Protein AF-A0A947A0S6-F1 (afdb_monomer)

Structure (mmCIF, N/CA/C/O backbone):
data_AF-A0A947A0S6-F1
#
_entry.id   AF-A0A947A0S6-F1
#
loop_
_atom_site.group_PDB
_atom_site.id
_atom_site.type_symbol
_atom_site.label_atom_id
_atom_site.label_alt_id
_atom_site.label_comp_id
_atom_site.label_asym_id
_atom_site.label_entity_id
_atom_site.label_seq_id
_atom_site.pdbx_PDB_ins_code
_atom_site.Cartn_x
_atom_site.Cartn_y
_atom_site.Cartn_z
_atom_site.occupancy
_atom_site.B_iso_or_equiv
_atom_site.auth_seq_id
_atom_site.auth_comp_id
_atom_site.auth_asym_id
_atom_site.auth_atom_id
_atom_site.pdbx_PDB_model_num
ATOM 1 N N . MET A 1 1 ? 12.917 -1.254 -5.433 1.00 55.81 1 MET A N 1
ATOM 2 C CA . MET A 1 1 ? 14.258 -1.723 -5.850 1.00 55.81 1 MET A CA 1
ATOM 3 C C . MET A 1 1 ? 14.938 -2.630 -4.826 1.00 55.81 1 MET A C 1
ATOM 5 O O . MET A 1 1 ? 15.355 -3.704 -5.226 1.00 55.81 1 MET A O 1
ATOM 9 N N . ILE A 1 2 ? 15.066 -2.259 -3.541 1.00 61.59 2 ILE A N 1
ATOM 10 C CA . ILE A 1 2 ? 15.720 -3.138 -2.542 1.00 61.59 2 ILE A CA 1
ATOM 11 C C . ILE A 1 2 ? 14.795 -4.295 -2.119 1.00 61.59 2 ILE A C 1
ATOM 13 O O . ILE A 1 2 ? 15.191 -5.450 -2.213 1.00 61.59 2 ILE A O 1
ATOM 17 N N . LEU A 1 3 ? 13.533 -4.015 -1.760 1.00 56.19 3 LEU A N 1
ATOM 18 C CA . LEU A 1 3 ? 12.574 -5.068 -1.379 1.00 56.19 3 LEU A CA 1
ATOM 19 C C . LEU A 1 3 ? 12.205 -6.014 -2.533 1.00 56.19 3 LEU A C 1
ATOM 21 O O . LEU A 1 3 ? 12.063 -7.208 -2.310 1.00 56.19 3 LEU A O 1
ATOM 25 N N . SER A 1 4 ? 12.123 -5.513 -3.768 1.00 56.34 4 SER A N 1
ATOM 26 C CA . SER A 1 4 ? 11.862 -6.334 -4.964 1.00 56.34 4 SER A CA 1
ATOM 27 C C . SER A 1 4 ? 13.005 -7.303 -5.302 1.00 56.34 4 SER A C 1
ATOM 29 O O . SER A 1 4 ? 12.794 -8.274 -6.009 1.00 56.34 4 SER A O 1
ATOM 31 N N . LYS A 1 5 ? 14.230 -7.066 -4.807 1.00 61.28 5 LYS A N 1
ATOM 32 C CA . LYS A 1 5 ? 15.344 -8.026 -4.938 1.00 61.28 5 LYS A CA 1
ATOM 33 C C . LYS A 1 5 ? 15.332 -9.106 -3.852 1.00 61.28 5 LYS A C 1
ATOM 35 O O . LYS A 1 5 ? 15.970 -10.136 -4.024 1.00 61.28 5 LYS A O 1
ATOM 40 N N . LEU A 1 6 ? 14.646 -8.851 -2.738 1.00 57.22 6 LEU A N 1
ATOM 41 C CA . LEU A 1 6 ? 14.537 -9.766 -1.598 1.00 57.22 6 LEU A CA 1
ATOM 42 C C . LEU A 1 6 ? 13.263 -10.619 -1.655 1.00 57.22 6 LEU A C 1
ATOM 44 O O . LEU A 1 6 ? 13.208 -11.676 -1.035 1.00 57.22 6 LEU A O 1
ATOM 48 N N . LEU A 1 7 ? 12.253 -10.171 -2.403 1.00 61.28 7 LEU A N 1
ATOM 49 C CA . LEU A 1 7 ? 10.992 -10.872 -2.601 1.00 61.28 7 LEU A CA 1
ATOM 50 C C . LEU A 1 7 ? 10.858 -11.258 -4.078 1.00 61.28 7 LEU A C 1
ATOM 52 O O . LEU A 1 7 ? 10.574 -10.381 -4.892 1.00 61.28 7 LEU A O 1
ATOM 56 N N . PRO A 1 8 ? 11.020 -12.546 -4.435 1.00 62.31 8 PRO A N 1
ATOM 57 C CA . PRO A 1 8 ? 10.913 -12.997 -5.823 1.00 62.31 8 PRO A CA 1
ATOM 58 C C . PRO A 1 8 ? 9.522 -12.770 -6.435 1.00 62.31 8 PRO A C 1
ATOM 60 O O . PRO A 1 8 ? 9.405 -12.788 -7.650 1.00 62.31 8 PRO A O 1
ATOM 63 N N . GLY A 1 9 ? 8.497 -12.519 -5.611 1.00 67.31 9 GLY A N 1
ATOM 64 C CA . GLY A 1 9 ? 7.126 -12.252 -6.051 1.00 67.31 9 GLY A CA 1
ATOM 65 C C . GLY A 1 9 ? 6.766 -10.778 -6.259 1.00 67.31 9 GLY A C 1
ATOM 66 O O . GLY A 1 9 ? 5.581 -10.470 -6.321 1.00 67.31 9 GLY A O 1
ATOM 67 N N . VAL A 1 10 ? 7.733 -9.849 -6.287 1.00 73.75 10 VAL A N 1
ATOM 68 C CA . VAL A 1 10 ? 7.479 -8.430 -6.607 1.00 73.75 10 VAL A CA 1
ATOM 69 C C . VAL A 1 10 ? 8.462 -7.948 -7.664 1.00 73.75 10 VAL A C 1
ATOM 71 O O . VAL A 1 10 ? 9.646 -7.750 -7.382 1.00 73.75 10 VAL A O 1
ATOM 74 N N . SER A 1 11 ? 7.962 -7.703 -8.872 1.00 79.88 11 SER A N 1
ATOM 75 C CA . SER A 1 11 ? 8.773 -7.281 -10.013 1.00 79.88 11 SER A CA 1
ATOM 76 C C . SER A 1 11 ? 8.524 -5.814 -10.371 1.00 79.88 11 SER A C 1
ATOM 78 O O . SER A 1 11 ? 7.411 -5.302 -10.269 1.00 79.88 11 SER A O 1
ATOM 80 N N . VAL A 1 12 ? 9.599 -5.114 -10.739 1.00 83.62 12 VAL A N 1
ATOM 81 C CA . VAL A 1 12 ? 9.567 -3.744 -11.267 1.00 83.62 12 VAL A CA 1
ATOM 82 C C . VAL A 1 12 ? 10.522 -3.705 -12.453 1.00 83.62 12 VAL A C 1
ATOM 84 O O . VAL A 1 12 ? 11.726 -3.886 -12.270 1.00 83.62 12 VAL A O 1
ATOM 87 N N . GLU A 1 13 ? 9.996 -3.484 -13.653 1.00 84.00 13 GLU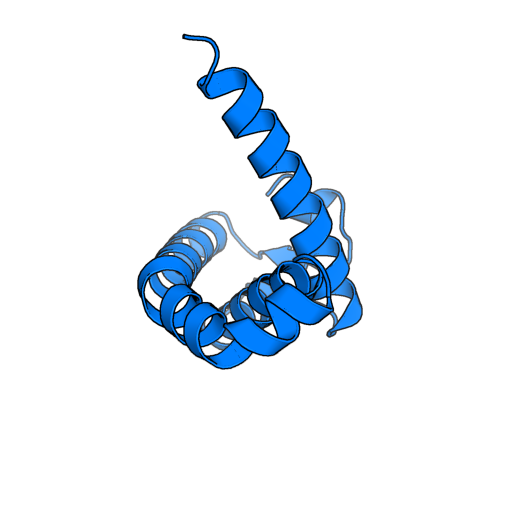 A N 1
ATOM 88 C CA . GLU A 1 13 ? 10.742 -3.670 -14.907 1.00 84.00 13 GLU A CA 1
ATOM 89 C C . GLU A 1 13 ? 11.851 -2.635 -15.134 1.00 84.00 13 GLU A C 1
ATOM 91 O O . GLU A 1 13 ? 12.897 -2.953 -15.699 1.00 84.00 13 GLU A O 1
ATOM 96 N N . SER A 1 14 ? 11.655 -1.387 -14.694 1.00 86.12 14 SER A N 1
ATOM 97 C CA . SER A 1 14 ? 12.610 -0.306 -14.952 1.00 86.12 14 SER A CA 1
ATOM 98 C C . SER A 1 14 ? 12.670 0.734 -13.832 1.00 86.12 14 SER A C 1
ATOM 100 O O . SER A 1 14 ? 11.770 0.842 -12.995 1.00 86.12 14 SER A O 1
ATOM 102 N N . TYR A 1 15 ? 13.733 1.547 -13.830 1.00 85.38 15 TYR A N 1
ATOM 103 C CA . TYR A 1 15 ? 13.858 2.692 -12.921 1.00 85.38 15 TYR A CA 1
ATOM 104 C C . TYR A 1 15 ? 12.704 3.693 -13.096 1.00 85.38 15 TYR A C 1
ATOM 106 O O . TYR A 1 15 ? 12.158 4.186 -12.111 1.00 85.38 15 TYR A O 1
ATOM 114 N N . TRP A 1 16 ? 12.279 3.931 -14.339 1.00 88.62 16 TRP A N 1
ATOM 115 C CA . TRP A 1 16 ? 11.127 4.782 -14.637 1.00 88.62 16 TRP A CA 1
ATOM 116 C C . TRP A 1 16 ? 9.825 4.198 -14.091 1.00 88.62 16 TRP A C 1
ATOM 118 O O . TRP A 1 16 ? 9.048 4.919 -13.467 1.00 88.62 16 TRP A O 1
ATOM 128 N N . THR A 1 17 ? 9.629 2.885 -14.226 1.00 88.06 17 THR A N 1
ATOM 129 C CA . THR A 1 17 ? 8.481 2.191 -13.633 1.00 88.06 17 THR A CA 1
ATOM 130 C C . THR A 1 17 ? 8.477 2.343 -12.115 1.00 88.06 17 THR A C 1
ATOM 132 O O . THR A 1 17 ? 7.440 2.647 -11.540 1.00 88.06 17 THR A O 1
ATOM 135 N N . ALA A 1 18 ? 9.635 2.241 -11.453 1.00 87.00 18 ALA A N 1
ATOM 136 C CA . ALA A 1 18 ? 9.735 2.427 -10.005 1.00 87.00 18 ALA A CA 1
ATOM 137 C C . ALA A 1 18 ? 9.278 3.823 -9.541 1.00 87.00 18 ALA A C 1
ATOM 139 O O . ALA A 1 18 ? 8.621 3.935 -8.505 1.00 87.00 18 ALA A O 1
ATOM 140 N N . ILE A 1 19 ? 9.599 4.874 -10.304 1.00 90.81 19 ILE A N 1
ATOM 141 C CA . ILE A 1 19 ? 9.143 6.244 -10.019 1.00 90.81 19 ILE A CA 1
ATOM 142 C C . ILE A 1 19 ? 7.621 6.341 -10.155 1.00 90.81 19 ILE A C 1
ATOM 144 O O . ILE A 1 19 ? 6.961 6.890 -9.273 1.00 90.81 19 ILE A O 1
ATOM 148 N N . ILE A 1 20 ? 7.058 5.774 -11.226 1.00 92.12 20 ILE A N 1
ATOM 149 C CA . ILE A 1 20 ? 5.608 5.773 -11.462 1.00 92.12 20 ILE A CA 1
ATOM 150 C C . ILE A 1 20 ? 4.885 5.001 -10.351 1.00 92.12 20 ILE A C 1
ATOM 152 O O . ILE A 1 20 ? 3.920 5.511 -9.787 1.00 92.12 20 ILE A O 1
ATOM 156 N N . VAL A 1 21 ? 5.387 3.822 -9.967 1.00 90.25 21 VAL A N 1
ATOM 157 C CA . VAL A 1 21 ? 4.860 3.037 -8.839 1.00 90.25 21 VAL A CA 1
ATOM 158 C C . VAL A 1 21 ? 4.877 3.851 -7.553 1.00 90.25 21 VAL A C 1
ATOM 160 O O . VAL A 1 21 ? 3.872 3.896 -6.849 1.00 90.25 21 VAL A O 1
ATOM 163 N N . ALA A 1 22 ? 5.994 4.513 -7.238 1.00 89.62 22 ALA A N 1
ATOM 164 C CA . ALA A 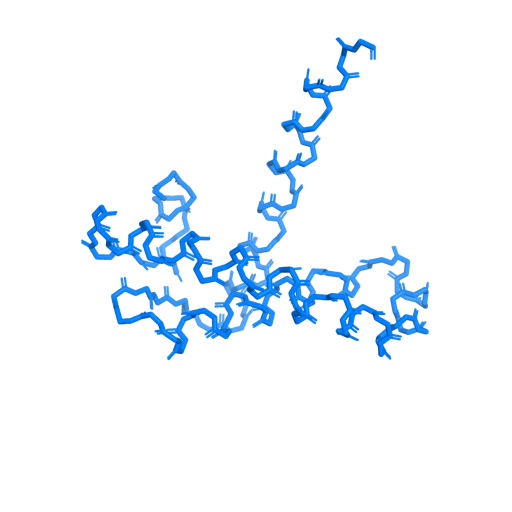1 22 ? 6.099 5.330 -6.034 1.00 89.62 22 ALA A CA 1
ATOM 165 C C . ALA A 1 22 ? 5.068 6.471 -6.026 1.00 89.62 22 ALA A C 1
ATOM 167 O O . ALA A 1 22 ? 4.438 6.714 -4.997 1.00 89.62 22 ALA A O 1
ATOM 168 N N . LEU A 1 23 ? 4.851 7.124 -7.172 1.00 93.94 23 LEU A N 1
ATOM 169 C CA . LEU A 1 23 ? 3.860 8.188 -7.322 1.00 93.94 23 LEU A CA 1
ATOM 170 C C . LEU A 1 23 ? 2.424 7.667 -7.155 1.00 93.94 23 LEU A C 1
ATOM 172 O O . LEU A 1 23 ? 1.641 8.248 -6.403 1.00 93.94 23 LEU A O 1
ATOM 176 N N . VAL A 1 24 ? 2.087 6.553 -7.809 1.00 94.25 24 VAL A N 1
ATOM 177 C CA . VAL A 1 24 ? 0.760 5.925 -7.704 1.00 94.25 24 VAL A CA 1
ATOM 178 C C . VAL A 1 24 ? 0.500 5.452 -6.278 1.00 94.25 24 VAL A C 1
ATOM 180 O O . VAL A 1 24 ? -0.551 5.749 -5.714 1.00 94.25 24 VAL A O 1
ATOM 183 N N . LEU A 1 25 ? 1.469 4.786 -5.647 1.00 91.38 25 LEU A N 1
ATOM 184 C CA . LEU A 1 25 ? 1.360 4.378 -4.249 1.00 91.38 25 LEU A CA 1
ATOM 185 C C . LEU A 1 25 ? 1.194 5.581 -3.322 1.00 91.38 25 LEU A C 1
ATOM 187 O O . LEU A 1 25 ? 0.387 5.506 -2.398 1.00 91.38 25 LEU A O 1
ATOM 191 N N . ALA A 1 26 ? 1.913 6.684 -3.541 1.00 92.94 26 ALA A N 1
ATOM 192 C CA . ALA A 1 26 ? 1.741 7.895 -2.742 1.00 92.94 26 ALA A CA 1
ATOM 193 C C . ALA A 1 26 ? 0.306 8.436 -2.853 1.00 92.94 26 ALA A C 1
ATOM 195 O O . ALA A 1 26 ? -0.319 8.731 -1.835 1.00 92.94 26 ALA A O 1
ATOM 196 N N . LEU A 1 27 ? -0.248 8.474 -4.068 1.00 96.06 27 LEU A N 1
ATOM 197 C CA . LEU A 1 27 ? -1.620 8.919 -4.311 1.00 96.06 27 LEU A CA 1
ATOM 198 C C . LEU A 1 27 ? -2.656 7.991 -3.655 1.00 96.06 27 LEU A C 1
ATOM 200 O O . LEU A 1 27 ? -3.563 8.457 -2.966 1.00 96.06 27 LEU A O 1
ATOM 204 N N . LEU A 1 28 ? -2.500 6.674 -3.810 1.00 95.12 28 LEU A N 1
ATOM 205 C CA . LEU A 1 28 ? -3.384 5.688 -3.184 1.00 95.12 28 LEU A CA 1
ATOM 206 C C . LEU A 1 28 ? -3.307 5.756 -1.652 1.00 95.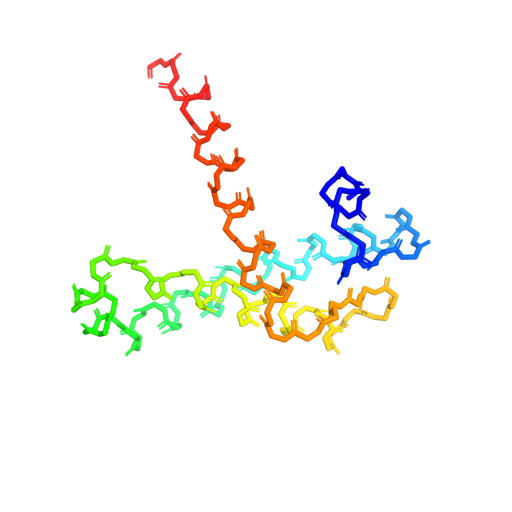12 28 LEU A C 1
ATOM 208 O O . LEU A 1 28 ? -4.332 5.695 -0.976 1.00 95.12 28 LEU A O 1
ATOM 212 N N . ASN A 1 29 ? -2.114 5.940 -1.085 1.00 92.75 29 ASN A N 1
ATOM 213 C CA . ASN A 1 29 ? -1.957 6.123 0.357 1.00 92.75 29 ASN A CA 1
ATOM 214 C C . ASN A 1 29 ? -2.575 7.435 0.855 1.00 92.75 29 ASN A C 1
ATOM 216 O O . ASN A 1 29 ? -3.044 7.483 1.987 1.00 92.75 29 ASN A O 1
ATOM 220 N N . PHE A 1 30 ? -2.589 8.485 0.034 1.00 94.62 30 PHE A N 1
ATOM 221 C CA . PHE A 1 30 ? -3.191 9.764 0.400 1.00 94.62 30 PHE A CA 1
ATOM 222 C C . PHE A 1 30 ? -4.726 9.726 0.346 1.00 94.62 30 PHE A C 1
ATOM 224 O O . PHE A 1 30 ? -5.379 10.269 1.231 1.00 94.62 30 PHE A O 1
ATOM 231 N N . ILE A 1 31 ? -5.304 9.066 -0.663 1.00 94.38 31 ILE A N 1
ATOM 232 C CA . ILE A 1 31 ? -6.754 9.101 -0.920 1.00 94.38 31 ILE A CA 1
ATOM 233 C C . ILE A 1 31 ? -7.455 7.833 -0.430 1.00 94.38 31 ILE A C 1
ATOM 235 O O . ILE A 1 31 ? -8.441 7.901 0.300 1.00 94.38 31 ILE A O 1
ATOM 239 N N . VAL A 1 32 ? -6.963 6.663 -0.835 1.00 95.56 32 VAL A N 1
ATOM 240 C CA . VAL A 1 32 ? -7.653 5.380 -0.632 1.00 95.56 32 VAL A CA 1
ATOM 241 C C . VAL A 1 32 ? -7.446 4.864 0.787 1.00 95.56 32 VAL A C 1
ATOM 243 O O . VAL A 1 32 ? -8.395 4.402 1.419 1.00 95.56 32 VAL A O 1
ATOM 246 N N . LYS A 1 33 ? -6.227 4.975 1.328 1.00 93.06 33 LYS A N 1
ATOM 247 C CA . LYS A 1 33 ? -5.915 4.461 2.670 1.00 93.06 33 LYS A CA 1
ATOM 248 C C . LYS A 1 33 ? -6.793 5.055 3.777 1.00 93.06 33 LYS A C 1
ATOM 250 O O . LYS A 1 33 ? -7.301 4.257 4.562 1.00 93.06 33 LYS A O 1
ATOM 255 N N . PRO A 1 34 ? -7.031 6.381 3.866 1.00 92.50 34 PRO A N 1
ATOM 256 C CA . PRO A 1 34 ? -7.901 6.941 4.902 1.00 92.50 34 PRO A CA 1
ATOM 257 C C . PRO A 1 34 ? -9.330 6.401 4.824 1.00 92.50 34 PRO A C 1
ATOM 259 O O . PRO A 1 34 ? -9.925 6.092 5.853 1.00 92.50 34 PRO A O 1
ATOM 262 N N . ILE A 1 35 ? -9.854 6.231 3.606 1.00 96.31 35 ILE A N 1
ATOM 263 C CA . ILE A 1 35 ? -11.196 5.691 3.373 1.00 96.31 35 ILE A CA 1
ATOM 264 C C . ILE A 1 35 ? -11.260 4.235 3.840 1.00 96.31 35 ILE A C 1
ATOM 266 O O . ILE A 1 35 ? -12.143 3.881 4.617 1.00 96.31 35 ILE A O 1
ATOM 270 N N . LEU A 1 36 ? -10.301 3.401 3.422 1.00 95.06 36 LEU A N 1
ATOM 271 C CA . LEU A 1 36 ? -10.246 1.999 3.837 1.00 95.06 36 LEU A CA 1
ATOM 272 C C . LEU A 1 36 ? -10.121 1.871 5.355 1.00 95.06 36 LEU A C 1
ATOM 274 O O . LEU A 1 36 ? -10.884 1.124 5.954 1.00 95.06 36 LEU A O 1
ATOM 278 N N . VAL A 1 37 ? -9.224 2.635 5.984 1.00 94.06 37 VAL A N 1
ATOM 279 C CA . VAL A 1 37 ? -9.037 2.614 7.443 1.00 94.06 37 VAL A CA 1
ATOM 280 C C . VAL A 1 37 ? -10.311 3.021 8.174 1.00 94.06 37 VAL A C 1
ATOM 282 O O . VAL A 1 37 ? -10.653 2.387 9.168 1.00 94.06 37 VAL A O 1
ATOM 285 N N . LEU A 1 38 ? -11.021 4.044 7.691 1.00 95.25 38 LEU A N 1
ATOM 286 C CA . LEU A 1 38 ? -12.274 4.493 8.295 1.00 95.25 38 LEU A CA 1
ATOM 287 C C . LEU A 1 38 ? -13.357 3.410 8.210 1.00 95.25 38 LEU A C 1
ATOM 289 O O . LEU A 1 38 ? -14.027 3.131 9.202 1.00 95.25 38 LEU A O 1
ATOM 293 N N . LEU A 1 39 ? -13.497 2.771 7.046 1.00 95.19 39 LEU A N 1
ATOM 294 C CA . LEU A 1 39 ? -14.478 1.706 6.827 1.00 95.19 39 LEU A CA 1
ATOM 295 C C . LEU A 1 39 ? -14.146 0.440 7.622 1.00 95.19 39 LEU A C 1
ATOM 297 O O . LEU A 1 39 ? -15.042 -0.242 8.115 1.00 95.19 39 LEU A O 1
ATOM 301 N N . THR A 1 40 ? -12.862 0.120 7.762 1.00 94.06 40 THR A N 1
ATOM 302 C CA . THR A 1 40 ? -12.416 -1.111 8.420 1.00 94.06 40 THR A CA 1
ATOM 303 C C . THR A 1 40 ? -12.118 -0.895 9.897 1.00 94.06 40 THR A C 1
ATOM 305 O O . THR A 1 40 ? -11.734 -1.845 10.569 1.00 94.06 40 THR A O 1
ATOM 308 N N . LEU A 1 41 ? -12.311 0.317 10.426 1.00 93.88 41 LEU A N 1
ATOM 309 C CA . LEU A 1 41 ? -11.963 0.710 11.791 1.00 93.88 41 LEU A CA 1
ATOM 310 C C . LEU A 1 41 ? -12.463 -0.270 12.872 1.00 93.88 41 LEU A C 1
ATOM 312 O O . LEU A 1 41 ? -11.650 -0.642 13.719 1.00 93.88 41 LEU A O 1
ATOM 316 N N . PRO A 1 42 ? -13.714 -0.783 12.836 1.00 90.75 42 PRO A N 1
ATOM 317 C CA . PRO A 1 42 ? -14.174 -1.769 13.816 1.00 90.75 42 PRO A CA 1
ATOM 318 C C . PRO A 1 42 ? -13.352 -3.061 13.766 1.00 90.75 42 PRO A C 1
ATOM 320 O O . PRO A 1 42 ? -12.902 -3.559 14.793 1.00 90.75 42 PRO A O 1
ATOM 323 N N . VAL A 1 43 ? -13.094 -3.575 12.562 1.00 94.69 43 VAL A N 1
ATOM 324 C CA . VAL A 1 43 ? -12.297 -4.791 12.344 1.00 94.69 43 VAL A CA 1
ATOM 325 C C . VAL A 1 43 ? -10.834 -4.551 12.707 1.00 94.69 43 VAL A C 1
ATOM 327 O O . VAL A 1 43 ? -10.196 -5.402 13.323 1.00 94.69 43 VAL A O 1
ATOM 330 N N . THR A 1 44 ? -10.296 -3.377 12.383 1.00 92.06 44 THR A N 1
ATOM 331 C CA . THR A 1 44 ? -8.942 -2.969 12.759 1.00 92.06 44 THR A CA 1
ATOM 332 C C . THR A 1 44 ? -8.779 -2.982 14.277 1.00 92.06 44 THR A C 1
ATOM 334 O O . THR A 1 44 ? -7.784 -3.504 14.765 1.00 92.06 44 THR A O 1
ATOM 337 N N . ILE A 1 45 ? -9.764 -2.490 15.033 1.00 93.06 45 ILE A N 1
ATOM 338 C CA . ILE A 1 45 ? -9.738 -2.535 16.502 1.00 93.06 45 ILE A CA 1
ATOM 339 C C . ILE A 1 45 ? -9.856 -3.979 17.006 1.00 93.06 45 ILE A C 1
ATOM 341 O O . ILE A 1 45 ? -9.056 -4.394 17.841 1.00 93.06 45 ILE A O 1
ATOM 345 N N . LEU A 1 46 ? -10.793 -4.768 16.465 1.00 95.25 46 LEU A N 1
ATOM 346 C CA . LEU A 1 46 ? -10.985 -6.174 16.851 1.00 95.25 46 LEU A CA 1
ATOM 347 C C . LEU A 1 46 ? -9.741 -7.038 16.596 1.00 95.25 46 LEU A C 1
ATOM 349 O O . LEU A 1 46 ? -9.466 -7.971 17.342 1.00 95.25 46 LEU A O 1
ATOM 353 N N . THR A 1 47 ? -8.982 -6.715 15.550 1.00 91.38 47 THR A N 1
ATOM 354 C CA . THR A 1 47 ? -7.740 -7.405 15.173 1.00 91.38 47 THR A CA 1
ATOM 355 C C . THR A 1 47 ? -6.484 -6.754 15.761 1.00 91.38 47 THR A C 1
ATOM 357 O O . THR A 1 47 ? -5.376 -7.117 15.371 1.00 91.38 47 THR A O 1
ATOM 360 N N . LEU A 1 48 ? -6.632 -5.785 16.675 1.00 90.06 48 LEU A N 1
ATOM 361 C CA . LEU A 1 48 ? -5.528 -5.051 17.312 1.00 90.06 48 LEU A CA 1
ATOM 362 C C . LEU A 1 48 ? -4.545 -4.420 16.305 1.00 90.06 48 LEU A C 1
ATOM 364 O O . LEU A 1 48 ? -3.337 -4.380 16.523 1.00 90.06 48 LEU A O 1
ATOM 368 N N . GLY A 1 49 ? -5.056 -3.939 15.172 1.00 84.75 49 GLY A N 1
ATOM 369 C CA . GLY A 1 49 ? -4.267 -3.311 14.114 1.00 84.75 49 GLY A CA 1
ATOM 370 C C . GLY A 1 49 ? -3.728 -4.274 13.054 1.00 84.75 49 GLY A C 1
ATOM 371 O O . GLY A 1 49 ? -3.215 -3.801 12.041 1.00 84.75 49 GLY A O 1
ATOM 372 N N . LEU A 1 50 ? -3.893 -5.596 13.202 1.00 85.75 50 LEU A N 1
ATOM 373 C CA . LEU A 1 50 ? -3.421 -6.573 12.207 1.00 85.75 50 LEU A CA 1
ATOM 374 C C . LEU A 1 50 ? -4.067 -6.346 10.829 1.00 85.75 50 LEU A C 1
ATOM 376 O O . LEU A 1 50 ? -3.418 -6.515 9.797 1.00 85.75 50 LEU A O 1
ATOM 380 N N . PHE A 1 51 ? -5.323 -5.887 10.798 1.00 88.81 51 PHE A N 1
ATOM 381 C CA . PHE A 1 51 ? -6.028 -5.594 9.548 1.00 88.81 51 PHE A CA 1
ATOM 382 C C . PHE A 1 51 ? -5.377 -4.467 8.721 1.00 88.81 51 PHE A C 1
ATOM 384 O O . PHE A 1 51 ? -5.571 -4.403 7.508 1.00 88.81 51 PHE A O 1
ATOM 391 N N . LEU A 1 52 ? -4.534 -3.618 9.323 1.00 88.31 52 LEU A N 1
ATOM 392 C CA . LEU A 1 52 ? -3.780 -2.599 8.582 1.00 88.31 52 LEU A CA 1
ATOM 393 C C . LEU A 1 52 ? -2.821 -3.213 7.548 1.00 88.31 52 LEU A C 1
ATOM 395 O O . LEU A 1 52 ? -2.581 -2.603 6.505 1.00 88.31 52 LEU A O 1
ATOM 399 N N . LEU A 1 53 ? -2.311 -4.426 7.796 1.00 86.62 53 LEU A N 1
ATOM 400 C CA . LEU A 1 53 ? -1.498 -5.166 6.824 1.00 86.62 53 LEU A CA 1
ATOM 401 C C . LEU A 1 53 ? -2.310 -5.499 5.570 1.00 86.62 53 LEU A C 1
ATOM 403 O O . LEU A 1 53 ? -1.837 -5.316 4.451 1.00 86.62 53 LEU A O 1
ATOM 407 N N . VAL A 1 54 ? -3.566 -5.907 5.760 1.00 88.00 54 VAL A N 1
ATOM 408 C CA . VAL A 1 54 ? -4.491 -6.208 4.662 1.00 88.00 54 VAL A CA 1
ATOM 409 C C . VAL A 1 54 ? -4.779 -4.947 3.849 1.00 88.00 54 VAL A C 1
ATOM 411 O O . VAL A 1 54 ? -4.719 -4.991 2.625 1.00 88.00 54 VAL A O 1
ATOM 414 N N . ILE A 1 55 ? -5.001 -3.801 4.502 1.00 91.00 55 ILE A N 1
ATOM 415 C CA . ILE A 1 55 ? -5.199 -2.513 3.813 1.00 91.00 55 ILE A CA 1
ATOM 416 C C . ILE A 1 55 ? -3.979 -2.151 2.959 1.00 91.00 55 ILE A C 1
ATOM 418 O O . ILE A 1 55 ? -4.123 -1.776 1.796 1.00 91.00 55 ILE A O 1
ATOM 422 N N . ASN A 1 56 ? -2.772 -2.279 3.516 1.00 89.12 56 ASN A N 1
ATOM 423 C CA . ASN A 1 56 ? -1.544 -2.005 2.774 1.00 89.12 56 ASN A CA 1
ATOM 424 C C . ASN A 1 56 ? -1.401 -2.957 1.569 1.00 89.12 56 ASN A C 1
ATOM 426 O O . ASN A 1 56 ? -1.077 -2.497 0.476 1.00 89.12 56 ASN A O 1
ATOM 430 N N . ALA A 1 57 ? -1.689 -4.253 1.739 1.00 89.00 57 ALA A N 1
ATOM 431 C CA . ALA A 1 57 ? -1.673 -5.235 0.654 1.00 89.00 57 ALA A CA 1
ATOM 432 C C . ALA A 1 57 ? -2.691 -4.904 -0.454 1.00 89.00 57 ALA A C 1
ATOM 434 O O . ALA A 1 57 ? -2.345 -4.983 -1.630 1.00 89.00 57 ALA A O 1
ATOM 435 N N . ILE A 1 58 ? -3.903 -4.461 -0.094 1.00 91.19 58 ILE A N 1
ATOM 436 C CA . ILE A 1 58 ? -4.924 -4.006 -1.053 1.00 91.19 58 ILE A CA 1
ATOM 437 C C . ILE A 1 58 ? -4.398 -2.826 -1.875 1.00 91.19 58 ILE A C 1
ATOM 439 O O . ILE A 1 58 ? -4.508 -2.837 -3.096 1.00 91.19 58 ILE A O 1
ATOM 443 N N . ILE A 1 59 ? -3.782 -1.830 -1.234 1.00 91.75 59 ILE A N 1
ATOM 444 C CA . ILE A 1 59 ? -3.220 -0.659 -1.929 1.00 91.75 59 ILE A CA 1
ATOM 445 C C . ILE A 1 59 ? -2.119 -1.068 -2.915 1.00 91.75 59 ILE A C 1
ATOM 447 O O . ILE A 1 59 ? -2.048 -0.537 -4.021 1.00 91.75 59 ILE A O 1
ATOM 451 N N . ILE A 1 60 ? -1.274 -2.023 -2.527 1.00 89.19 60 ILE A N 1
ATOM 452 C CA . ILE A 1 60 ? -0.225 -2.567 -3.393 1.00 89.19 60 ILE A CA 1
ATOM 453 C C . ILE A 1 60 ? -0.837 -3.284 -4.602 1.00 89.19 60 ILE A C 1
ATOM 455 O O . ILE A 1 60 ? -0.408 -3.037 -5.725 1.00 89.19 60 ILE A O 1
ATOM 459 N N . PHE A 1 61 ? -1.876 -4.095 -4.389 1.00 88.75 61 PHE A N 1
ATOM 460 C CA . PHE A 1 61 ? -2.619 -4.758 -5.466 1.00 88.75 61 PHE A CA 1
ATOM 461 C C . PHE A 1 61 ? -3.311 -3.776 -6.412 1.00 88.75 61 PHE A C 1
ATOM 463 O O . PHE A 1 61 ? -3.365 -3.992 -7.619 1.00 88.75 61 PHE A O 1
ATOM 470 N N . MET A 1 62 ? -3.828 -2.671 -5.879 1.00 90.75 62 MET A N 1
ATOM 471 C CA . MET A 1 62 ? -4.371 -1.604 -6.713 1.00 90.75 62 MET A CA 1
ATOM 472 C C . MET A 1 62 ? -3.271 -0.991 -7.585 1.00 90.75 62 MET A C 1
ATOM 474 O O . MET A 1 62 ? -3.483 -0.794 -8.776 1.00 90.75 62 MET A O 1
ATOM 478 N N . ALA A 1 63 ? -2.090 -0.724 -7.020 1.00 90.62 63 ALA A N 1
ATOM 479 C CA . ALA A 1 63 ? -0.968 -0.173 -7.7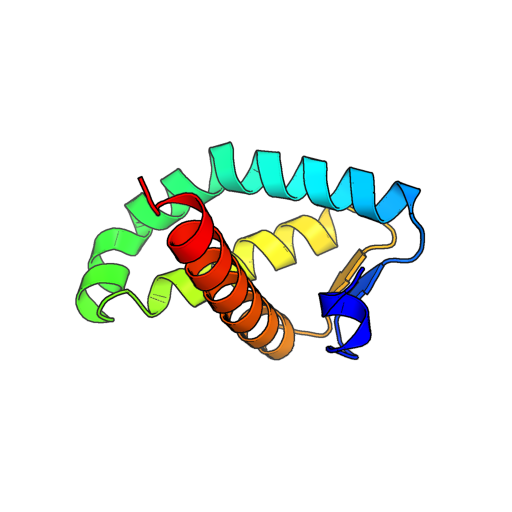76 1.00 90.62 63 ALA A CA 1
ATOM 480 C C . ALA A 1 63 ? -0.449 -1.121 -8.869 1.00 90.62 63 ALA A C 1
ATOM 482 O O . ALA A 1 63 ? -0.100 -0.636 -9.941 1.00 90.62 63 ALA A O 1
ATOM 483 N N . ASP A 1 64 ? -0.438 -2.433 -8.618 1.00 90.19 64 ASP A N 1
ATOM 484 C CA . ASP A 1 64 ? -0.147 -3.478 -9.616 1.00 90.19 64 ASP A CA 1
ATOM 485 C C . ASP A 1 64 ? -1.076 -3.343 -10.836 1.00 90.19 64 ASP A C 1
ATOM 487 O O . ASP A 1 64 ? -0.622 -3.149 -11.961 1.00 90.19 64 ASP A O 1
ATOM 491 N N . GLY A 1 65 ? -2.390 -3.244 -10.606 1.00 88.31 65 GLY A N 1
ATOM 492 C CA . GLY A 1 65 ? -3.359 -3.030 -11.688 1.00 88.31 65 GLY A CA 1
ATOM 493 C C . GLY A 1 65 ? -3.252 -1.677 -12.412 1.00 88.31 65 GLY A C 1
ATOM 494 O O . GLY A 1 65 ? -3.689 -1.565 -13.557 1.00 88.31 65 GLY A O 1
ATOM 495 N N . PHE A 1 66 ? -2.693 -0.642 -11.774 1.00 89.75 66 PHE A N 1
ATOM 496 C CA . PHE A 1 66 ? -2.576 0.700 -12.362 1.00 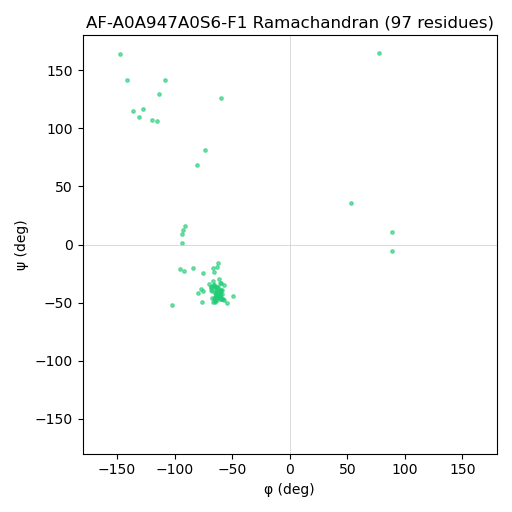89.75 66 PHE A CA 1
ATOM 497 C C . PHE A 1 66 ? -1.262 0.950 -13.108 1.00 89.75 66 PHE A C 1
ATOM 499 O O . PHE A 1 66 ? -1.212 1.860 -13.938 1.00 89.75 66 PHE A O 1
ATOM 506 N N . VAL A 1 67 ? -0.195 0.203 -12.812 1.00 90.81 67 VAL A N 1
ATOM 507 C CA . VAL A 1 67 ? 1.145 0.489 -13.336 1.00 90.81 67 VAL A CA 1
ATOM 508 C C . VAL A 1 67 ? 1.669 -0.678 -14.157 1.00 90.81 67 VAL A C 1
ATOM 510 O O . VAL A 1 67 ? 2.119 -1.687 -13.627 1.00 90.81 67 VAL A O 1
ATOM 513 N N . SER A 1 68 ? 1.710 -0.495 -15.477 1.00 86.19 68 SER A N 1
ATOM 514 C CA . SER A 1 68 ? 2.363 -1.447 -16.377 1.00 86.19 68 SER A CA 1
ATOM 515 C C . SER 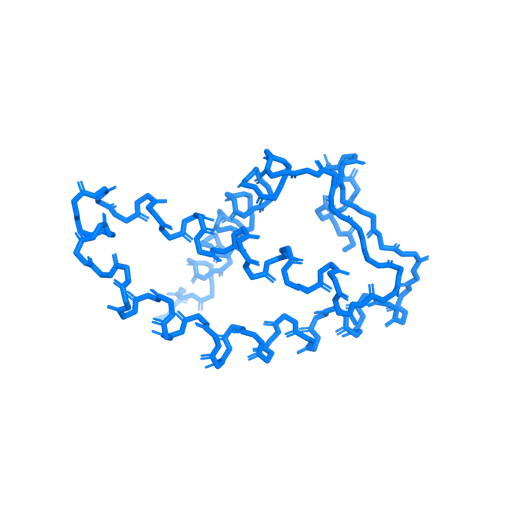A 1 68 ? 3.853 -1.591 -16.032 1.00 86.19 68 SER A C 1
ATOM 517 O O . SER A 1 68 ? 4.586 -0.602 -15.952 1.00 86.19 68 SER A O 1
ATOM 519 N N . GLY A 1 69 ? 4.291 -2.833 -15.817 1.00 83.12 69 GLY A N 1
ATOM 520 C CA . GLY A 1 69 ? 5.660 -3.180 -15.425 1.00 83.12 69 GLY A CA 1
ATOM 521 C C . GLY A 1 69 ? 5.925 -3.197 -13.914 1.00 83.12 69 GLY A C 1
ATOM 522 O O . GLY A 1 69 ? 7.084 -3.272 -13.497 1.00 83.12 69 GLY A O 1
ATOM 523 N N . PHE A 1 70 ? 4.876 -3.112 -13.094 1.00 87.06 70 PHE A N 1
ATOM 524 C CA . PHE A 1 70 ? 4.881 -3.501 -11.685 1.00 87.06 70 PHE A CA 1
ATOM 525 C C . PHE A 1 70 ? 3.964 -4.705 -11.528 1.00 87.06 70 PHE A C 1
ATOM 527 O O . PHE A 1 70 ? 2.851 -4.661 -12.029 1.00 87.06 70 PHE A O 1
ATOM 534 N N . ASN A 1 71 ? 4.437 -5.776 -10.892 1.00 86.06 71 ASN A N 1
ATOM 535 C CA . ASN A 1 71 ? 3.623 -6.973 -10.695 1.00 86.06 71 ASN A CA 1
ATOM 536 C C . ASN A 1 71 ? 3.860 -7.590 -9.319 1.00 86.06 71 ASN A C 1
ATOM 538 O O . ASN A 1 71 ? 5.004 -7.613 -8.840 1.00 86.06 71 ASN A O 1
ATOM 542 N N . VAL A 1 72 ? 2.789 -8.090 -8.699 1.00 85.06 72 VAL A N 1
ATOM 543 C CA . VAL A 1 72 ? 2.833 -8.745 -7.389 1.00 85.06 72 VAL A CA 1
ATOM 544 C C . VAL A 1 72 ? 2.171 -10.119 -7.464 1.00 85.06 72 VAL A C 1
ATOM 546 O O . VAL A 1 72 ? 0.965 -10.243 -7.671 1.00 85.06 72 VAL A O 1
ATOM 549 N N . ASP A 1 73 ? 2.960 -11.168 -7.223 1.00 81.19 73 ASP A N 1
ATOM 550 C CA . ASP A 1 73 ? 2.543 -12.564 -7.383 1.00 81.19 73 ASP A CA 1
ATOM 551 C C . ASP A 1 73 ? 1.583 -13.018 -6.269 1.00 81.19 73 ASP A C 1
ATOM 553 O O . ASP A 1 73 ? 1.950 -13.684 -5.296 1.00 81.19 73 ASP A O 1
ATOM 557 N N . GLY A 1 74 ? 0.307 -12.675 -6.425 1.00 79.12 74 GLY A N 1
ATOM 558 C CA . GLY A 1 74 ? -0.784 -13.169 -5.592 1.00 79.12 74 GLY A CA 1
ATOM 559 C C . GLY A 1 74 ? -0.904 -12.515 -4.209 1.00 79.12 74 GLY A C 1
ATOM 560 O O . GLY A 1 74 ? -0.017 -11.832 -3.692 1.00 79.12 74 GLY A O 1
ATOM 561 N N . TRP A 1 75 ? -2.068 -12.726 -3.589 1.00 74.12 75 TRP A N 1
ATOM 562 C CA . TRP A 1 75 ? -2.472 -12.081 -2.331 1.00 74.12 75 TRP A CA 1
ATOM 563 C C . TRP A 1 75 ? -1.498 -12.324 -1.176 1.00 74.12 75 TRP A C 1
ATOM 565 O O . TRP A 1 75 ? -1.249 -11.432 -0.366 1.00 74.12 75 TRP A O 1
ATOM 575 N N . PHE A 1 76 ? -0.896 -13.511 -1.127 1.00 75.38 76 PHE A N 1
ATOM 576 C CA . PHE A 1 76 ? 0.054 -13.879 -0.082 1.00 75.38 76 PHE A CA 1
ATOM 577 C C . PHE A 1 76 ? 1.357 -13.065 -0.156 1.00 75.38 76 PHE A C 1
ATOM 579 O O . PHE A 1 76 ? 1.846 -12.597 0.876 1.00 75.38 76 PHE A O 1
ATOM 586 N N . MET A 1 77 ? 1.879 -12.815 -1.364 1.00 77.00 77 MET A N 1
ATOM 587 C CA . MET A 1 77 ? 3.087 -12.005 -1.542 1.00 77.00 77 MET A CA 1
ATOM 588 C C . MET A 1 77 ? 2.843 -10.538 -1.196 1.00 77.00 77 MET A C 1
ATOM 590 O O . MET A 1 77 ? 3.701 -9.925 -0.562 1.00 77.00 77 MET A O 1
ATOM 594 N N . ALA A 1 78 ? 1.667 -9.983 -1.508 1.00 77.06 78 ALA A N 1
ATOM 595 C CA . ALA A 1 78 ? 1.341 -8.613 -1.102 1.00 77.06 78 ALA A CA 1
ATOM 596 C C . ALA A 1 78 ? 1.253 -8.454 0.420 1.00 77.06 78 ALA A C 1
ATOM 598 O O . ALA A 1 78 ? 1.704 -7.439 0.951 1.00 77.06 78 ALA A O 1
ATOM 599 N N . ILE A 1 79 ? 0.728 -9.452 1.139 1.00 79.12 79 ILE A N 1
ATOM 600 C CA . ILE A 1 79 ? 0.688 -9.428 2.608 1.00 79.12 79 ILE A CA 1
ATOM 601 C C . ILE A 1 79 ? 2.112 -9.456 3.177 1.00 79.12 79 ILE A C 1
ATOM 603 O O . ILE A 1 79 ? 2.445 -8.601 3.999 1.00 79.12 79 ILE A O 1
ATOM 607 N N . ILE A 1 80 ? 2.976 -10.361 2.703 1.00 79.00 80 ILE A N 1
ATOM 608 C CA . ILE A 1 80 ? 4.384 -10.433 3.136 1.00 79.00 80 ILE A CA 1
ATOM 609 C C . ILE A 1 80 ? 5.130 -9.134 2.808 1.00 79.00 80 ILE A C 1
ATOM 611 O O . ILE A 1 80 ? 5.841 -8.592 3.657 1.00 79.00 80 ILE A O 1
ATOM 615 N N . PHE A 1 81 ? 4.939 -8.596 1.602 1.00 75.50 81 PHE A N 1
ATOM 616 C CA . PHE A 1 81 ? 5.536 -7.327 1.201 1.00 75.50 81 PHE A CA 1
ATOM 617 C C . PHE A 1 81 ? 5.051 -6.181 2.095 1.00 75.50 81 PHE A C 1
ATOM 619 O O . PHE A 1 81 ? 5.861 -5.373 2.543 1.00 75.50 81 PHE A O 1
ATOM 626 N N . SER A 1 82 ? 3.753 -6.130 2.415 1.00 78.12 82 SER A N 1
ATOM 627 C CA . SER A 1 82 ? 3.188 -5.109 3.303 1.00 78.12 82 SER A CA 1
ATOM 628 C C . SER A 1 82 ? 3.761 -5.181 4.723 1.00 78.12 82 SER A C 1
ATOM 630 O O . SER A 1 82 ? 4.005 -4.143 5.343 1.00 78.12 82 SER A O 1
ATOM 632 N N . LEU A 1 83 ? 4.019 -6.393 5.221 1.00 80.94 83 LEU A N 1
ATOM 633 C CA . LEU A 1 83 ? 4.610 -6.639 6.532 1.00 80.94 83 LEU A CA 1
ATOM 634 C C . LEU A 1 83 ? 6.056 -6.134 6.571 1.00 80.94 83 LEU A C 1
ATOM 636 O O . LEU A 1 83 ? 6.419 -5.357 7.454 1.00 80.94 83 LEU A O 1
ATOM 640 N N . LEU A 1 84 ? 6.859 -6.513 5.575 1.00 77.94 84 LEU A N 1
ATOM 641 C CA . LEU A 1 84 ? 8.246 -6.064 5.449 1.00 77.94 84 LEU A CA 1
ATOM 642 C C . LEU A 1 84 ? 8.336 -4.551 5.246 1.00 77.94 84 LEU A C 1
ATOM 644 O O . LEU A 1 84 ? 9.162 -3.895 5.877 1.00 77.94 84 LEU A O 1
ATOM 648 N N . LEU A 1 85 ? 7.452 -3.982 4.428 1.00 74.06 85 LEU A N 1
ATOM 649 C CA . LEU A 1 85 ? 7.359 -2.540 4.240 1.00 74.06 85 LEU A CA 1
ATOM 650 C C . LEU A 1 85 ? 7.030 -1.825 5.558 1.00 74.06 85 LEU A C 1
ATOM 652 O O . LEU A 1 85 ? 7.667 -0.824 5.877 1.00 74.06 85 LEU A O 1
ATOM 656 N N . SER A 1 86 ? 6.081 -2.350 6.337 1.00 72.44 86 SER A N 1
ATOM 657 C CA . SER A 1 86 ? 5.699 -1.775 7.634 1.00 72.44 86 SER A CA 1
ATOM 658 C C . SER A 1 86 ? 6.852 -1.832 8.642 1.00 72.44 86 SER A C 1
ATOM 660 O O . SER A 1 86 ? 7.095 -0.854 9.346 1.00 72.44 86 SER A O 1
ATOM 662 N N . LEU A 1 87 ? 7.609 -2.934 8.666 1.00 78.88 87 LEU A N 1
ATOM 663 C CA . LEU A 1 87 ? 8.808 -3.073 9.500 1.00 78.88 87 LEU A CA 1
ATOM 664 C C . LEU A 1 87 ? 9.899 -2.072 9.104 1.00 78.88 87 LEU A C 1
ATOM 666 O O . LEU A 1 87 ? 10.428 -1.369 9.961 1.00 78.88 87 LEU A O 1
ATOM 670 N N . VAL A 1 88 ? 10.201 -1.958 7.808 1.00 78.88 88 VAL A N 1
ATOM 671 C CA . VAL A 1 88 ? 11.203 -1.006 7.301 1.00 78.88 88 VAL A CA 1
ATOM 672 C C . VAL A 1 88 ? 10.791 0.437 7.600 1.00 78.88 88 VAL A C 1
ATOM 674 O O . VAL A 1 88 ? 11.625 1.224 8.041 1.00 78.88 88 VAL A O 1
ATOM 677 N N . GLN A 1 89 ? 9.513 0.784 7.415 1.00 75.88 89 GLN A N 1
ATOM 678 C CA . GLN A 1 89 ? 8.990 2.106 7.771 1.00 75.88 89 GLN A CA 1
ATOM 679 C C . GLN A 1 89 ? 9.092 2.372 9.273 1.00 75.88 89 GLN A C 1
ATOM 681 O O . GLN A 1 89 ? 9.517 3.456 9.654 1.00 75.88 89 GLN A O 1
ATOM 686 N N . SER A 1 90 ? 8.748 1.401 10.122 1.00 75.25 90 SER A N 1
ATOM 687 C CA . SER A 1 90 ? 8.849 1.547 11.576 1.00 75.25 90 SER A CA 1
ATOM 688 C C . SER A 1 90 ? 10.290 1.790 12.026 1.00 75.25 90 SER A C 1
ATOM 690 O O . SER A 1 90 ? 10.524 2.687 12.834 1.00 75.25 90 SER A O 1
ATOM 692 N N . LEU A 1 91 ? 11.253 1.049 11.468 1.00 78.56 91 LEU A N 1
ATOM 693 C CA . LEU A 1 91 ? 12.676 1.242 11.751 1.00 78.56 91 LEU A CA 1
ATOM 694 C C . LEU A 1 91 ? 13.166 2.608 11.259 1.00 78.56 91 LEU A C 1
ATOM 696 O O . LEU A 1 91 ? 13.806 3.331 12.017 1.00 78.56 91 LEU A O 1
ATOM 700 N N . LEU A 1 92 ? 12.816 2.998 10.028 1.00 80.25 92 LEU A N 1
ATOM 701 C CA . LEU A 1 92 ? 13.152 4.318 9.487 1.00 80.25 92 LEU A CA 1
ATOM 702 C C . LEU A 1 92 ? 12.574 5.445 10.343 1.00 80.25 92 LEU A C 1
ATOM 704 O O . LEU A 1 92 ? 13.292 6.377 10.681 1.00 80.25 92 LEU A O 1
ATOM 708 N N . PHE A 1 93 ? 11.300 5.357 10.724 1.00 79.81 93 PHE A N 1
ATOM 709 C CA . PHE A 1 93 ? 10.647 6.378 11.539 1.00 79.81 93 PHE A CA 1
ATOM 710 C C . PHE A 1 93 ? 11.237 6.433 12.950 1.00 79.81 93 PHE A C 1
ATOM 712 O O . PHE A 1 93 ? 11.386 7.516 13.495 1.00 79.81 93 PHE A O 1
ATOM 719 N N . SER A 1 94 ? 11.625 5.293 13.531 1.00 77.50 94 SER A N 1
ATOM 720 C CA . SER A 1 94 ? 12.304 5.259 14.832 1.00 77.50 94 SER A CA 1
ATOM 721 C C . 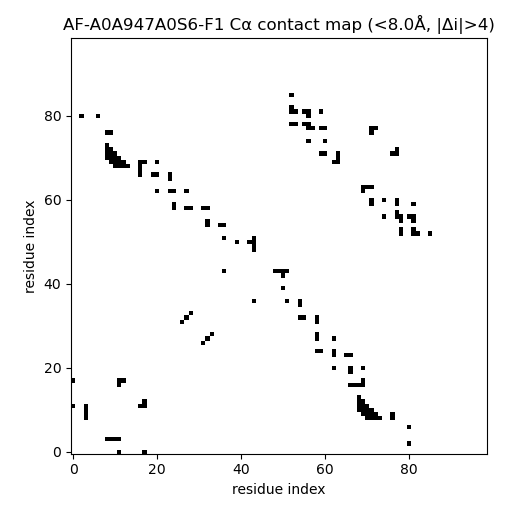SER A 1 94 ? 13.684 5.916 14.792 1.00 77.50 94 SER A C 1
ATOM 723 O O . SER A 1 94 ? 14.084 6.515 15.783 1.00 77.50 94 SER A O 1
ATOM 725 N N . ILE A 1 95 ? 14.405 5.797 13.674 1.00 78.25 95 ILE A N 1
ATOM 726 C CA . ILE A 1 95 ? 15.714 6.435 13.479 1.00 78.25 95 ILE A CA 1
ATOM 727 C C . ILE A 1 95 ? 15.545 7.929 13.173 1.00 78.25 95 ILE A C 1
ATOM 729 O O . ILE A 1 95 ? 16.316 8.742 13.655 1.00 78.25 95 ILE A O 1
ATOM 733 N N . LEU A 1 96 ? 14.528 8.306 12.394 1.00 78.44 96 LEU A N 1
ATOM 734 C CA . LEU A 1 96 ? 14.247 9.704 12.046 1.00 78.44 96 LEU A CA 1
ATOM 735 C C . LEU A 1 96 ? 13.609 10.498 13.195 1.00 78.44 96 LEU A C 1
ATOM 737 O O . LEU A 1 96 ? 13.708 11.717 13.212 1.00 78.44 96 LEU A O 1
ATOM 741 N N . LYS A 1 97 ? 12.941 9.822 14.137 1.00 66.50 97 LYS A N 1
ATOM 742 C CA . LYS A 1 97 ? 12.313 10.418 15.326 1.00 66.50 97 LYS A CA 1
ATOM 743 C C . LYS A 1 97 ? 13.260 10.452 16.537 1.00 66.50 97 LYS A C 1
ATOM 745 O O . LYS A 1 97 ? 12.799 10.607 17.663 1.00 66.50 97 LYS A O 1
ATOM 750 N N . SER A 1 98 ? 14.568 10.278 16.340 1.00 51.84 98 SER A N 1
ATOM 751 C CA . SER A 1 98 ? 15.552 10.572 17.383 1.00 51.84 98 SER A CA 1
ATOM 752 C C . SER A 1 98 ? 15.834 12.078 17.423 1.00 51.84 98 SER A C 1
ATOM 754 O O . SER A 1 98 ? 16.905 12.495 17.005 1.00 51.84 98 SER A O 1
ATOM 756 N N . ASP A 1 99 ? 14.840 12.858 17.849 1.00 44.44 99 ASP A N 1
ATOM 757 C CA . ASP A 1 99 ? 14.942 14.230 18.374 1.00 44.44 99 ASP A CA 1
ATOM 758 C C . A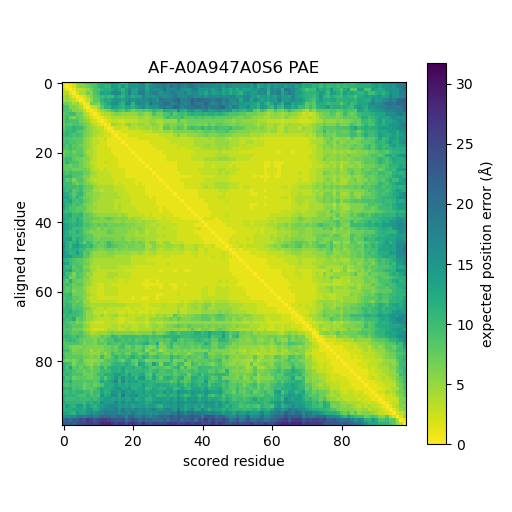SP A 1 99 ? 13.639 14.566 19.125 1.00 44.44 99 ASP A C 1
ATOM 760 O O . ASP A 1 99 ? 12.542 14.426 18.527 1.00 44.44 99 ASP A O 1
#

Mean predicted aligned error: 6.94 Å

Radius of gyration: 13.95 Å; Cα contacts (8 Å, |Δi|>4): 93; chains: 1; bounding box: 30×28×35 Å

Secondary structure (DSSP, 8-state):
--HHHH-TTEEE--HHHHHHHHHHHHHHHHH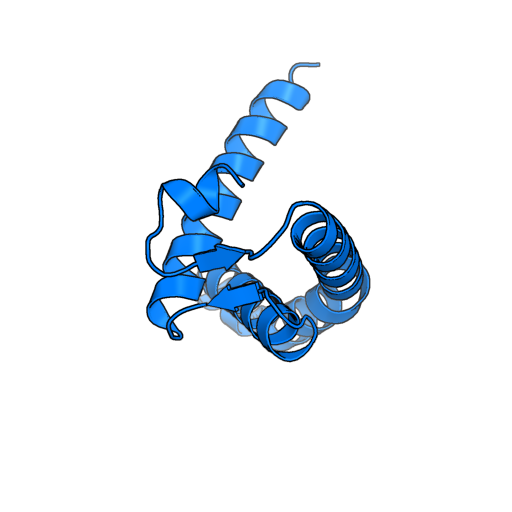HHHHHHHHHHHHHHHTTTTHHHHHHHHHHHHHHHHSTTEEE-HHHHHHHHHHHHHHHHHHHHHHHT--

Sequence (99 aa):
MILSKLLPGVSVESYWTAIIVALVLALLNFIVKPILVLLTLPVTILTLGLFLLVINAIIIFMADGFVSGFNVDGWFMAIIFSLLLSLVQSLLFSILKSD

Solvent-accessible surface area (backbone atoms only — not comparable to full-atom values): 5414 Å² total; per-residue (Å²): 114,72,65,42,74,75,34,93,45,33,50,64,76,41,75,69,41,48,53,52,48,52,52,49,44,50,50,42,55,68,58,50,44,56,54,51,50,64,75,39,38,69,56,23,59,77,49,74,49,57,47,53,37,54,54,47,18,51,52,51,55,50,40,32,78,73,33,85,53,37,47,61,59,51,73,68,41,32,38,54,50,30,47,52,50,50,51,53,49,51,54,51,49,58,63,72,57,74,116

pLDDT: mean 83.25, std 11.35, range [44.44, 96.31]

Foldseek 3Di:
DVVCVVQVQKWAQDPVLVVVLVVQLVVCCVPVLVVVCVVCVVVCVVVVNLCVLVSQLVSLVVSCVVGPRIGGRDSVRSSVSSVVVVVVVVVVVVVVPPD